Protein AF-A0A537AAR2-F1 (afdb_monomer_lite)

Foldseek 3Di:
DVFLVVLLVVVVVVCVVDVDCPLQEDAADFFFKKKWWFQAVVHDIDIFIWGFHDWDDDPNHTKTKIPGADDHRRFNTFIAGPSRHGQFTWHDFDPQPDGITITHGPCVCVPDDVPDPDDDPPDPPVPDDDLRRDDPVRHDPVVVVVSVVVVVVVVVVVVVVPDPPDPPDDD

Structure (mmCIF, N/CA/C/O backbone):
data_AF-A0A537AAR2-F1
#
_entry.id   AF-A0A537AAR2-F1
#
loop_
_atom_site.group_PDB
_atom_site.id
_atom_site.type_symbol
_atom_site.label_atom_id
_atom_site.label_alt_id
_atom_site.label_comp_id
_atom_site.label_asym_id
_atom_site.label_entity_id
_atom_site.label_seq_id
_atom_site.pdbx_PDB_ins_code
_atom_site.Cartn_x
_atom_site.Cartn_y
_atom_site.Cartn_z
_atom_site.occupancy
_atom_site.B_iso_or_equiv
_atom_site.auth_seq_id
_atom_site.auth_comp_id
_atom_site.auth_asym_id
_atom_site.auth_atom_id
_atom_site.pdbx_PDB_model_num
ATOM 1 N N . MET A 1 1 ? 14.188 -6.874 -6.651 1.00 37.31 1 MET A N 1
ATOM 2 C CA . MET A 1 1 ? 13.530 -8.152 -7.020 1.00 37.31 1 MET A CA 1
ATOM 3 C C . MET A 1 1 ? 13.636 -9.250 -5.952 1.00 37.31 1 MET A C 1
ATOM 5 O O . MET A 1 1 ? 12.814 -10.154 -5.978 1.00 37.31 1 MET A O 1
ATOM 9 N N . LEU A 1 2 ? 14.576 -9.191 -4.994 1.00 28.03 2 LEU A N 1
ATOM 10 C CA . LEU A 1 2 ? 14.702 -10.206 -3.932 1.00 28.03 2 LEU A CA 1
ATOM 11 C C . LEU A 1 2 ? 13.685 -10.029 -2.775 1.00 28.03 2 LEU A C 1
ATOM 13 O O . LEU A 1 2 ? 13.179 -11.016 -2.256 1.00 28.03 2 LEU A O 1
ATOM 17 N N . ALA A 1 3 ? 13.314 -8.788 -2.432 1.00 30.33 3 ALA A N 1
ATOM 18 C CA . ALA A 1 3 ? 12.454 -8.467 -1.281 1.00 30.33 3 ALA A CA 1
ATOM 19 C C . ALA A 1 3 ? 11.003 -8.984 -1.397 1.00 30.33 3 ALA A C 1
ATOM 21 O O . ALA A 1 3 ? 10.471 -9.555 -0.450 1.00 30.33 3 ALA A O 1
ATOM 22 N N . ALA A 1 4 ? 10.403 -8.918 -2.592 1.00 30.33 4 ALA A N 1
ATOM 23 C CA . ALA A 1 4 ? 9.072 -9.479 -2.847 1.00 30.33 4 ALA A CA 1
ATOM 24 C C . ALA A 1 4 ? 9.017 -11.012 -2.671 1.00 30.33 4 ALA A C 1
ATOM 26 O O . ALA A 1 4 ? 7.971 -11.566 -2.350 1.00 30.33 4 ALA A O 1
ATOM 27 N N . ARG A 1 5 ? 10.149 -11.711 -2.848 1.00 32.94 5 ARG A N 1
ATOM 28 C CA . ARG A 1 5 ? 10.223 -13.180 -2.755 1.00 32.94 5 ARG A CA 1
ATOM 29 C C . ARG A 1 5 ? 10.296 -13.673 -1.307 1.00 32.94 5 ARG A C 1
ATOM 31 O O . ARG A 1 5 ? 9.792 -14.753 -1.017 1.00 32.94 5 ARG A O 1
ATOM 38 N N . VAL A 1 6 ? 10.881 -12.882 -0.404 1.00 37.25 6 VAL A N 1
ATOM 39 C CA . VAL A 1 6 ? 10.982 -13.212 1.031 1.00 37.25 6 VAL A CA 1
ATOM 40 C C . VAL A 1 6 ? 9.620 -13.103 1.713 1.00 37.25 6 VAL A C 1
ATOM 42 O O . VAL A 1 6 ? 9.248 -13.970 2.497 1.00 37.25 6 VAL A O 1
ATOM 45 N N . ALA A 1 7 ? 8.836 -12.090 1.359 1.00 39.72 7 ALA A N 1
ATOM 46 C CA . ALA A 1 7 ? 7.514 -11.884 1.934 1.00 39.72 7 ALA A CA 1
ATOM 47 C C . ALA A 1 7 ? 6.512 -12.985 1.590 1.00 39.72 7 ALA A C 1
ATOM 49 O O . ALA A 1 7 ? 5.792 -13.475 2.456 1.00 39.72 7 ALA A O 1
ATOM 50 N N . VAL A 1 8 ? 6.532 -13.439 0.336 1.00 42.88 8 VAL A N 1
ATOM 51 C CA . VAL A 1 8 ? 5.716 -14.571 -0.109 1.00 42.88 8 VAL A CA 1
ATOM 52 C C . VAL A 1 8 ? 6.105 -15.845 0.655 1.00 42.88 8 VAL A C 1
ATOM 54 O O . VAL A 1 8 ? 5.224 -16.569 1.110 1.00 42.88 8 VAL A O 1
ATOM 57 N N . ALA A 1 9 ? 7.400 -16.092 0.887 1.00 38.09 9 ALA A N 1
ATOM 58 C CA . ALA A 1 9 ? 7.864 -17.236 1.680 1.00 38.09 9 ALA A CA 1
ATOM 59 C C . ALA A 1 9 ? 7.480 -17.138 3.173 1.00 38.09 9 ALA A C 1
ATOM 61 O O . ALA A 1 9 ? 7.170 -18.149 3.804 1.00 38.09 9 ALA A O 1
ATOM 62 N N . TYR A 1 10 ? 7.456 -15.928 3.736 1.00 40.91 10 TYR A N 1
ATOM 63 C CA . TYR A 1 10 ? 7.077 -15.685 5.130 1.00 40.91 10 TYR A CA 1
ATOM 64 C C . TYR A 1 10 ? 5.579 -15.931 5.373 1.00 40.91 10 TYR A C 1
ATOM 66 O O . TYR A 1 10 ? 5.206 -16.665 6.291 1.00 40.91 10 TYR A O 1
ATOM 74 N N . VAL A 1 11 ? 4.720 -15.436 4.477 1.00 48.19 11 VAL A N 1
ATOM 75 C CA . VAL A 1 11 ? 3.273 -15.721 4.488 1.00 48.19 11 VAL A CA 1
ATOM 76 C C . VAL A 1 11 ? 3.001 -17.224 4.272 1.00 48.19 11 VAL A C 1
ATOM 78 O O . VAL A 1 11 ? 2.122 -17.803 4.915 1.00 48.19 11 VAL A O 1
ATOM 81 N N . GLN A 1 12 ? 3.803 -17.903 3.439 1.00 43.41 12 GLN A N 1
ATOM 82 C CA . GLN A 1 12 ? 3.728 -19.359 3.233 1.00 43.41 12 GLN A CA 1
ATOM 83 C C . GLN A 1 12 ? 4.094 -20.179 4.484 1.00 43.41 12 GLN A C 1
ATOM 85 O O . GLN A 1 12 ? 3.452 -21.201 4.748 1.00 43.41 12 GLN A O 1
ATOM 90 N N . TYR A 1 13 ? 5.096 -19.749 5.259 1.00 44.59 13 TYR A N 1
ATOM 91 C CA . TYR A 1 13 ? 5.489 -20.405 6.512 1.00 44.59 13 TYR A CA 1
ATOM 92 C C . TYR A 1 13 ? 4.373 -20.331 7.564 1.00 44.59 13 TYR A C 1
ATOM 94 O O . TYR A 1 13 ? 4.019 -21.350 8.161 1.00 44.59 13 TYR A O 1
ATOM 102 N N . LEU A 1 14 ? 3.751 -19.160 7.730 1.00 45.56 14 LEU A N 1
ATOM 103 C CA . LEU A 1 14 ? 2.677 -18.951 8.708 1.00 45.56 14 LEU A CA 1
ATOM 104 C C . LEU A 1 14 ? 1.411 -19.767 8.376 1.00 45.56 14 LEU A C 1
ATOM 106 O O . LEU A 1 14 ? 0.799 -20.347 9.274 1.00 45.56 14 LEU A O 1
ATOM 110 N N . ARG A 1 15 ? 1.080 -19.938 7.086 1.00 47.38 15 ARG A N 1
ATOM 111 C CA . ARG A 1 15 ? -0.048 -20.778 6.629 1.00 47.38 15 ARG A CA 1
ATOM 112 C C . ARG A 1 15 ? 0.141 -22.272 6.914 1.00 47.38 15 ARG A C 1
ATOM 114 O O . ARG A 1 15 ? -0.835 -22.980 7.156 1.00 47.38 15 ARG A O 1
ATOM 121 N N . ARG A 1 16 ? 1.377 -22.788 6.866 1.00 52.16 16 ARG A N 1
ATOM 122 C CA . ARG A 1 16 ? 1.648 -24.221 7.110 1.00 52.16 16 ARG A CA 1
ATOM 123 C C . ARG A 1 16 ? 1.353 -24.616 8.560 1.00 52.16 16 ARG A C 1
ATOM 125 O O . ARG A 1 16 ? 0.978 -25.762 8.806 1.00 52.16 16 ARG A O 1
ATOM 132 N N . SER A 1 17 ? 1.488 -23.663 9.476 1.00 49.44 17 SER A N 1
ATOM 133 C CA . SER A 1 17 ? 1.313 -23.866 10.914 1.00 49.44 17 SER A CA 1
ATOM 134 C C . SER A 1 17 ? -0.117 -23.602 11.404 1.00 49.44 17 SER A C 1
ATOM 136 O O . SER A 1 17 ? -0.502 -24.164 12.424 1.00 49.44 17 SER A O 1
ATOM 138 N N . PHE A 1 18 ? -0.938 -22.830 10.675 1.00 46.56 18 PHE A N 1
ATOM 139 C CA . PHE A 1 18 ? -2.291 -22.454 11.109 1.00 46.56 18 PHE A CA 1
ATOM 140 C C . PHE A 1 18 ? -3.328 -22.629 9.982 1.00 46.56 18 PHE A C 1
ATOM 142 O O . PHE A 1 18 ? -3.376 -21.865 9.022 1.00 46.56 18 PHE A O 1
ATOM 149 N N . ARG A 1 19 ? -4.161 -23.681 10.086 1.00 48.62 19 ARG A N 1
ATOM 150 C CA . ARG A 1 19 ? -5.129 -24.112 9.049 1.00 48.62 19 ARG A CA 1
ATOM 151 C C . ARG A 1 19 ? -6.460 -23.343 9.029 1.00 48.62 19 ARG A C 1
ATOM 153 O O . ARG A 1 19 ? -7.207 -23.498 8.067 1.00 48.62 19 ARG A O 1
ATOM 160 N N . SER A 1 20 ? -6.762 -22.520 10.031 1.00 48.28 20 SER A N 1
ATOM 161 C CA . SER A 1 20 ? -7.923 -21.620 10.038 1.00 48.28 20 SER A CA 1
ATOM 162 C C . SER A 1 20 ? -7.444 -20.175 9.856 1.00 48.28 20 SER A C 1
ATOM 164 O O . SER A 1 20 ? -6.804 -19.609 10.735 1.00 48.28 20 SER A O 1
ATOM 166 N N . LEU A 1 21 ? -7.753 -19.597 8.690 1.00 54.28 21 LEU A N 1
ATOM 167 C CA . LEU A 1 21 ? -7.293 -18.284 8.208 1.00 54.28 21 LEU A CA 1
ATOM 168 C C . LEU A 1 21 ? -8.161 -17.041 8.543 1.00 54.28 21 LEU A C 1
ATOM 170 O O . LEU A 1 21 ? -7.813 -15.986 8.021 1.00 54.28 21 LEU A O 1
ATOM 174 N N . PRO A 1 22 ? -9.241 -17.055 9.360 1.00 51.22 22 PRO A N 1
ATOM 175 C CA . PRO A 1 22 ? -10.076 -15.856 9.496 1.00 51.22 22 PRO A CA 1
ATOM 176 C C . PRO A 1 22 ? -9.426 -14.714 10.299 1.00 51.22 22 PRO A C 1
ATOM 178 O O . PRO A 1 22 ? -9.980 -13.628 10.321 1.00 51.22 22 PRO A O 1
ATOM 181 N N . TRP A 1 23 ? -8.277 -14.940 10.948 1.00 49.47 23 TRP A N 1
ATOM 182 C CA . TRP A 1 23 ? -7.560 -13.931 11.749 1.00 49.47 23 TRP A CA 1
ATOM 183 C C . TRP A 1 23 ? -6.244 -13.457 11.114 1.00 49.47 23 TRP A C 1
ATOM 185 O O . TRP A 1 23 ? -5.590 -12.572 11.644 1.00 49.47 23 TRP A O 1
ATOM 195 N N . LEU A 1 24 ? -5.817 -14.066 10.002 1.00 59.81 24 LEU A N 1
ATOM 196 C CA . LEU A 1 24 ? -4.539 -13.741 9.352 1.00 59.81 24 LEU A CA 1
ATOM 197 C C . LEU A 1 24 ? -4.679 -12.643 8.295 1.00 59.81 24 LEU A C 1
ATOM 199 O O . LEU A 1 24 ? -3.669 -12.091 7.862 1.00 59.81 24 LEU A O 1
ATOM 203 N N . LEU A 1 25 ? -5.907 -12.369 7.855 1.00 63.00 25 LEU A N 1
ATOM 204 C CA . LEU A 1 25 ? -6.232 -11.438 6.784 1.00 63.00 25 LEU A CA 1
ATOM 205 C C . LEU A 1 25 ? -7.485 -10.665 7.164 1.00 63.00 25 LEU A C 1
ATOM 207 O O . LEU A 1 25 ? -8.486 -11.271 7.550 1.00 63.00 25 LEU A O 1
ATOM 211 N N . ALA A 1 26 ? -7.431 -9.354 6.994 1.00 72.88 26 ALA A N 1
ATOM 212 C CA . ALA A 1 26 ? -8.578 -8.483 7.157 1.00 72.88 26 ALA A CA 1
ATOM 213 C C . ALA A 1 26 ? -8.698 -7.556 5.947 1.00 72.88 26 ALA A C 1
ATOM 215 O O . ALA A 1 26 ? -7.715 -7.218 5.282 1.00 72.88 26 ALA A O 1
ATOM 216 N N . ALA A 1 27 ? -9.926 -7.142 5.650 1.00 79.31 27 ALA A N 1
ATOM 217 C CA . ALA A 1 27 ? -10.151 -6.087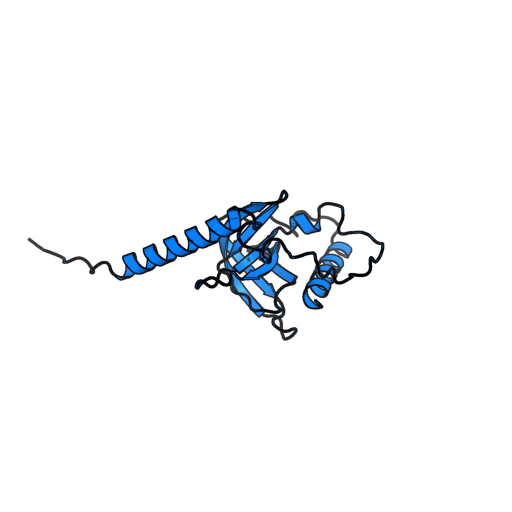 4.680 1.00 79.31 27 ALA A CA 1
ATOM 218 C C . ALA A 1 27 ? -9.804 -4.745 5.333 1.00 79.31 27 ALA A C 1
ATOM 220 O O . ALA A 1 27 ? -10.335 -4.416 6.390 1.00 79.31 27 ALA A O 1
ATOM 221 N N . ALA A 1 28 ? -8.947 -3.953 4.691 1.00 84.75 28 ALA A N 1
ATOM 222 C CA . ALA A 1 28 ? -8.640 -2.615 5.179 1.00 84.75 28 ALA A CA 1
ATOM 223 C C . ALA A 1 28 ? -9.903 -1.736 5.215 1.00 84.75 28 ALA A C 1
ATOM 225 O O . ALA A 1 28 ? -10.659 -1.676 4.241 1.00 84.75 28 ALA A O 1
ATOM 226 N N . SER A 1 29 ? -10.083 -1.004 6.312 1.00 90.62 29 SER A N 1
ATOM 227 C CA . SER A 1 29 ? -11.136 -0.003 6.497 1.00 90.62 29 SER A CA 1
ATOM 228 C C . SER A 1 29 ? -10.551 1.403 6.575 1.00 90.62 29 SER A C 1
ATOM 230 O O . SER A 1 29 ? -9.491 1.626 7.154 1.00 90.62 29 SER A O 1
ATOM 232 N N . LEU A 1 30 ? -11.241 2.368 5.964 1.00 94.06 30 LEU A N 1
ATOM 233 C CA . LEU A 1 30 ? -10.807 3.763 5.936 1.00 94.06 30 LEU A CA 1
ATOM 234 C C . LEU A 1 30 ? -10.718 4.333 7.363 1.00 94.06 30 LEU A C 1
ATOM 236 O O . LEU A 1 30 ? -11.650 4.173 8.146 1.00 94.06 30 LEU A O 1
ATOM 240 N N . GLY A 1 31 ? -9.615 5.013 7.681 1.00 93.62 31 GLY A N 1
ATOM 241 C CA . GLY A 1 31 ? -9.351 5.608 8.995 1.00 93.62 31 GLY A CA 1
ATOM 242 C C . GLY A 1 31 ? -8.778 4.649 10.044 1.00 93.62 31 GLY A C 1
ATOM 243 O O . GLY A 1 31 ? -8.324 5.112 11.089 1.00 93.62 31 GLY A O 1
ATOM 244 N N . SER A 1 32 ? -8.750 3.340 9.782 1.00 94.38 32 SER A N 1
ATOM 245 C CA . SER A 1 32 ? -8.194 2.364 10.726 1.00 94.38 32 SER A CA 1
ATOM 246 C C . SER A 1 32 ? -6.688 2.513 10.886 1.00 94.38 32 SER A C 1
ATOM 248 O O . SER A 1 32 ? -5.983 2.833 9.923 1.00 94.38 32 SER A O 1
ATOM 250 N N . ALA A 1 33 ? -6.208 2.265 12.107 1.00 95.94 33 ALA A N 1
ATOM 251 C CA . ALA A 1 33 ? -4.789 2.204 12.418 1.00 95.94 33 ALA A CA 1
ATOM 252 C C . ALA A 1 33 ? -4.136 1.024 11.694 1.00 95.94 33 ALA A C 1
ATOM 254 O O . ALA A 1 33 ? -4.728 -0.044 11.563 1.00 95.94 33 ALA A O 1
ATOM 255 N N . VAL A 1 34 ? -2.920 1.238 11.203 1.00 96.44 34 VAL A N 1
ATOM 256 C CA . VAL A 1 34 ? -2.134 0.213 10.520 1.00 96.44 34 VAL A CA 1
ATOM 257 C C . VAL A 1 34 ? -0.654 0.344 10.845 1.00 96.44 34 VAL A C 1
ATOM 259 O O . VAL A 1 34 ? -0.150 1.427 11.147 1.00 96.44 34 VAL A O 1
ATOM 262 N N . MET A 1 35 ? 0.059 -0.767 10.710 1.00 95.88 35 MET A N 1
ATOM 263 C CA . MET A 1 35 ? 1.503 -0.861 10.861 1.00 95.88 35 MET A CA 1
ATOM 264 C C . MET A 1 35 ? 2.130 -1.365 9.560 1.00 95.88 35 MET A C 1
ATOM 266 O O . MET A 1 35 ? 1.869 -2.486 9.121 1.00 95.88 35 MET A O 1
ATOM 270 N N . ALA A 1 36 ? 2.988 -0.558 8.941 1.00 94.75 36 ALA A N 1
ATOM 271 C CA . ALA A 1 36 ? 3.825 -0.996 7.830 1.00 94.75 36 ALA A CA 1
ATOM 272 C C . ALA A 1 36 ? 5.094 -1.649 8.381 1.00 94.75 36 ALA A C 1
ATOM 274 O O . ALA A 1 36 ? 5.812 -1.019 9.151 1.00 94.75 36 ALA A O 1
ATOM 275 N N . ALA A 1 37 ? 5.404 -2.876 7.963 1.00 92.12 37 ALA A N 1
ATOM 276 C CA . ALA A 1 37 ? 6.613 -3.588 8.366 1.00 92.12 37 ALA A CA 1
ATOM 277 C C . ALA A 1 37 ? 7.353 -4.154 7.144 1.00 92.12 37 ALA A C 1
ATOM 279 O O . ALA A 1 37 ? 6.791 -4.910 6.347 1.00 92.12 37 ALA A O 1
ATOM 280 N N . GLY A 1 38 ? 8.632 -3.812 6.988 1.00 88.81 38 GLY A N 1
ATOM 281 C CA . GLY A 1 38 ? 9.443 -4.259 5.853 1.00 88.81 38 GLY A CA 1
ATOM 282 C C . GLY A 1 38 ? 10.944 -4.159 6.105 1.00 88.81 38 GLY A C 1
ATOM 283 O O . GLY A 1 38 ? 11.379 -3.747 7.173 1.00 88.81 38 GLY A O 1
ATOM 284 N N . PHE A 1 39 ? 11.744 -4.527 5.103 1.00 83.88 39 PHE A N 1
ATOM 285 C CA . PHE A 1 39 ? 13.211 -4.547 5.189 1.00 83.88 39 PHE A CA 1
ATOM 286 C C . PHE A 1 39 ? 13.825 -3.588 4.156 1.00 83.88 39 PHE A C 1
ATOM 288 O O . PHE A 1 39 ? 14.238 -4.027 3.076 1.00 83.88 39 PHE A O 1
ATOM 295 N N . PRO A 1 40 ? 13.867 -2.268 4.430 1.00 82.19 40 PRO A N 1
ATOM 296 C CA . PRO A 1 40 ? 14.442 -1.286 3.515 1.00 82.19 40 PRO A CA 1
ATOM 297 C C . PRO A 1 40 ? 15.860 -1.678 3.098 1.00 82.19 40 PRO A C 1
ATOM 299 O O . PRO A 1 40 ? 16.669 -2.083 3.931 1.00 82.19 40 PRO A O 1
ATOM 302 N N . ALA A 1 41 ? 16.151 -1.592 1.799 1.00 78.81 41 ALA A N 1
ATOM 303 C CA . ALA A 1 41 ? 17.433 -1.988 1.203 1.00 78.81 41 ALA A CA 1
ATOM 304 C C . ALA A 1 41 ? 17.970 -3.390 1.605 1.00 78.81 41 ALA A C 1
ATOM 306 O O . ALA A 1 41 ? 19.158 -3.653 1.435 1.00 78.81 41 ALA A O 1
ATOM 307 N N . GLY A 1 42 ? 17.120 -4.299 2.107 1.00 70.62 42 GLY A N 1
ATOM 308 C CA . GLY A 1 42 ? 17.547 -5.610 2.615 1.00 70.62 42 GLY A CA 1
ATOM 309 C C . GLY A 1 42 ? 18.276 -5.566 3.966 1.00 70.62 42 GLY A C 1
ATOM 310 O O . GLY A 1 42 ? 18.974 -6.521 4.296 1.00 70.62 42 GLY A O 1
ATOM 311 N N . GLY A 1 43 ? 18.149 -4.463 4.710 1.00 78.19 43 GLY A N 1
ATOM 312 C CA . GLY A 1 43 ? 18.715 -4.285 6.046 1.00 78.19 43 GLY A CA 1
ATOM 313 C C . GLY A 1 43 ? 17.847 -4.894 7.151 1.00 78.19 43 GLY A C 1
ATOM 314 O O . GLY A 1 43 ? 17.307 -5.985 7.003 1.00 78.19 43 GLY A O 1
ATOM 315 N N . ASN A 1 44 ? 17.717 -4.183 8.272 1.00 84.62 44 ASN A N 1
ATOM 316 C CA . ASN A 1 44 ? 16.900 -4.614 9.410 1.00 84.62 44 ASN A CA 1
ATOM 317 C C . ASN A 1 44 ? 15.399 -4.402 9.163 1.00 84.62 44 ASN A C 1
ATOM 319 O O . ASN A 1 44 ? 15.003 -3.601 8.313 1.00 84.62 44 ASN A O 1
ATOM 323 N N . LEU A 1 45 ? 14.575 -5.102 9.948 1.00 82.75 45 LEU A N 1
ATOM 324 C CA . LEU A 1 45 ? 13.136 -4.858 10.006 1.00 82.75 45 LEU A CA 1
ATOM 325 C C . LEU A 1 45 ? 12.888 -3.422 10.481 1.00 82.75 45 LEU A C 1
ATOM 327 O O . LEU A 1 45 ? 13.382 -3.019 11.535 1.00 82.75 45 LEU A O 1
ATOM 331 N N . VAL A 1 46 ? 12.111 -2.673 9.708 1.00 89.62 46 VAL A N 1
ATOM 332 C CA . VAL A 1 46 ? 11.632 -1.333 10.048 1.00 89.62 46 VAL A CA 1
ATOM 333 C C . VAL A 1 46 ? 10.115 -1.369 10.087 1.00 89.62 46 VAL A C 1
ATOM 335 O O . VAL A 1 46 ? 9.484 -1.950 9.201 1.00 89.62 46 VAL A O 1
ATOM 338 N N . MET A 1 47 ? 9.557 -0.746 11.121 1.00 91.62 47 MET A N 1
ATOM 339 C CA . MET A 1 47 ? 8.122 -0.639 11.346 1.00 91.62 47 MET A CA 1
ATOM 340 C C . MET A 1 47 ? 7.718 0.835 11.418 1.00 91.62 47 MET A C 1
ATOM 342 O O . MET A 1 47 ? 8.443 1.642 12.001 1.00 91.62 47 MET A O 1
ATOM 346 N N . SER A 1 48 ? 6.589 1.186 10.809 1.00 94.31 48 SER A N 1
ATOM 347 C CA . SER A 1 48 ? 6.005 2.527 10.860 1.00 94.31 48 SER A CA 1
ATOM 348 C C . SER A 1 48 ? 4.510 2.421 11.093 1.00 94.31 48 SER A C 1
ATOM 350 O O . SER A 1 48 ? 3.803 1.771 10.324 1.00 94.31 48 SER A O 1
ATOM 352 N N . GLU A 1 49 ? 4.030 3.134 12.101 1.00 95.50 49 GLU A N 1
ATOM 353 C CA . GLU A 1 49 ? 2.603 3.310 12.351 1.00 95.50 49 GLU A CA 1
ATOM 354 C C . GLU A 1 49 ? 1.995 4.312 11.370 1.00 95.50 49 GLU A C 1
ATOM 356 O O . GLU A 1 49 ? 2.683 5.189 10.834 1.00 95.50 49 GLU A O 1
ATOM 361 N N . GLY A 1 50 ? 0.694 4.171 11.144 1.00 95.06 50 GLY A N 1
ATOM 362 C CA . GLY A 1 50 ? -0.110 5.086 10.355 1.00 95.06 50 GLY A CA 1
ATOM 363 C C . GLY A 1 50 ? -1.579 4.689 10.358 1.00 95.06 50 GLY A C 1
ATOM 364 O O . GLY A 1 50 ? -2.050 3.957 11.224 1.00 95.06 50 GLY A O 1
ATOM 365 N N . GLN A 1 51 ? -2.309 5.195 9.374 1.00 96.00 51 GLN A N 1
ATOM 366 C CA . GLN A 1 51 ? -3.724 4.918 9.165 1.00 96.00 51 GLN A CA 1
ATOM 367 C C . GLN A 1 51 ? -4.010 4.673 7.686 1.00 96.00 51 GLN A C 1
ATOM 369 O O . GLN A 1 51 ? -3.220 5.049 6.811 1.00 96.00 51 GLN A O 1
ATOM 374 N N . VAL A 1 52 ? -5.143 4.042 7.398 1.00 95.62 52 VAL A N 1
ATOM 375 C CA . VAL A 1 52 ? -5.682 3.935 6.040 1.00 95.62 52 VAL A CA 1
ATOM 376 C C . VAL A 1 52 ? -6.280 5.281 5.634 1.00 95.62 52 VAL A C 1
ATOM 378 O O . VAL A 1 52 ? -7.309 5.704 6.153 1.00 95.62 52 VAL A O 1
ATOM 381 N N . GLU A 1 53 ? -5.660 5.943 4.663 1.00 93.94 53 GLU A N 1
ATOM 382 C CA . GLU A 1 53 ? -6.086 7.257 4.165 1.00 93.94 53 GLU A CA 1
ATOM 383 C C . GLU A 1 53 ? -6.938 7.173 2.895 1.00 93.94 53 GLU A C 1
ATOM 385 O O . GLU A 1 53 ? -7.500 8.178 2.460 1.00 93.94 53 GLU A O 1
ATOM 390 N N . GLY A 1 54 ? -6.982 6.014 2.239 1.00 93.44 54 GLY A N 1
ATOM 391 C CA . GLY A 1 54 ? -7.762 5.822 1.021 1.00 93.44 54 GLY A CA 1
ATOM 392 C C . GLY A 1 54 ? -7.829 4.362 0.597 1.00 93.44 54 GLY A C 1
ATOM 393 O O . GLY A 1 54 ? -6.868 3.612 0.772 1.00 93.44 54 GLY A O 1
ATOM 394 N N . LEU A 1 55 ? -8.962 3.982 0.015 1.00 94.56 55 LEU A N 1
ATOM 395 C CA . LEU A 1 55 ? -9.226 2.651 -0.521 1.00 94.56 55 LEU A CA 1
ATOM 396 C C . LEU A 1 55 ? -9.728 2.800 -1.952 1.00 94.56 55 LEU A C 1
ATOM 398 O O . LEU A 1 55 ? -10.716 3.492 -2.194 1.00 94.56 55 LEU A O 1
ATOM 402 N N . TYR A 1 56 ? -9.046 2.156 -2.894 1.00 93.00 56 TYR A N 1
ATOM 403 C CA . TYR A 1 56 ? -9.337 2.293 -4.317 1.00 93.00 56 TYR A CA 1
ATOM 404 C C . TYR A 1 56 ? -9.572 0.924 -4.935 1.00 93.00 56 TYR A C 1
ATOM 406 O O . TYR A 1 56 ? -8.640 0.128 -5.057 1.00 93.00 56 TYR A O 1
ATOM 414 N N . LEU A 1 57 ? -10.810 0.661 -5.350 1.00 90.81 57 LEU A N 1
ATOM 415 C CA . LEU A 1 57 ? -11.159 -0.589 -6.010 1.00 90.81 57 LEU A CA 1
ATOM 416 C C . LEU A 1 57 ? -10.435 -0.696 -7.357 1.00 90.81 57 LEU A C 1
ATOM 418 O O . LEU A 1 57 ? -10.612 0.136 -8.250 1.00 90.81 57 LEU A O 1
ATOM 422 N N . TYR A 1 58 ? -9.638 -1.745 -7.510 1.00 87.12 58 TYR A N 1
ATOM 423 C CA . TYR A 1 58 ? -8.925 -2.073 -8.732 1.00 87.12 58 TYR A CA 1
ATOM 424 C C . TYR A 1 58 ? -8.759 -3.590 -8.816 1.00 87.12 58 TYR A C 1
ATOM 426 O O . TYR A 1 58 ? -8.408 -4.226 -7.832 1.00 87.12 58 TYR A O 1
ATOM 434 N N . ASP A 1 59 ? -9.049 -4.180 -9.975 1.00 85.12 59 ASP A N 1
ATOM 435 C CA . ASP A 1 59 ? -8.879 -5.622 -10.223 1.00 85.12 59 ASP A CA 1
ATOM 436 C C . ASP A 1 59 ? -9.431 -6.525 -9.092 1.00 85.12 59 ASP A C 1
ATOM 438 O O . ASP A 1 59 ? -8.762 -7.413 -8.569 1.00 85.12 59 ASP A O 1
ATOM 442 N N . GLY A 1 60 ? -10.646 -6.212 -8.622 1.00 83.62 60 GLY A N 1
ATOM 443 C CA . GLY A 1 60 ? -11.339 -6.982 -7.583 1.00 83.62 60 GLY A CA 1
ATOM 444 C C . GLY A 1 60 ? -10.821 -6.812 -6.149 1.00 83.62 60 GLY A C 1
ATOM 445 O O . GLY A 1 60 ? -11.332 -7.486 -5.260 1.00 83.62 60 GLY A O 1
ATOM 446 N N . GLY A 1 61 ? -9.857 -5.921 -5.894 1.00 86.44 61 GLY A N 1
ATOM 447 C CA . GLY A 1 61 ? -9.356 -5.630 -4.547 1.00 86.44 61 GLY A CA 1
ATOM 448 C C . GLY A 1 61 ? -9.135 -4.138 -4.296 1.00 86.44 61 GLY A C 1
ATOM 449 O O . GLY A 1 61 ? -9.082 -3.334 -5.224 1.00 86.44 61 GLY A O 1
ATOM 450 N N . ASN A 1 62 ? -9.011 -3.744 -3.029 1.00 92.12 62 ASN A N 1
ATOM 451 C CA . ASN A 1 62 ? -8.765 -2.348 -2.670 1.00 92.12 62 ASN A CA 1
ATOM 452 C C . ASN A 1 62 ? -7.266 -2.069 -2.580 1.00 92.12 62 ASN A C 1
ATOM 454 O O . ASN A 1 62 ? -6.595 -2.542 -1.669 1.00 92.12 62 ASN A O 1
ATOM 458 N N . VAL A 1 63 ? -6.741 -1.258 -3.496 1.00 93.12 63 VAL A N 1
ATOM 459 C CA . VAL A 1 63 ? -5.422 -0.643 -3.325 1.00 93.12 63 VAL A CA 1
ATOM 460 C C . VAL A 1 63 ? -5.514 0.353 -2.173 1.00 93.12 63 VAL A C 1
ATOM 462 O O . VAL A 1 63 ? -6.428 1.177 -2.124 1.00 93.12 63 VAL A O 1
ATOM 465 N N . ILE A 1 64 ? -4.572 0.269 -1.241 1.00 95.31 64 ILE A N 1
ATOM 466 C CA . ILE A 1 64 ? -4.617 0.977 0.038 1.00 95.31 64 ILE A CA 1
ATOM 467 C C . ILE A 1 64 ? -3.621 2.134 -0.014 1.00 95.31 64 ILE A C 1
ATOM 469 O O . ILE A 1 64 ? -2.435 1.902 -0.252 1.00 95.31 64 ILE A O 1
ATOM 473 N N . ARG A 1 65 ? -4.074 3.368 0.233 1.00 95.06 65 ARG A N 1
ATOM 474 C CA . ARG A 1 65 ? -3.198 4.503 0.578 1.00 95.06 65 ARG A CA 1
ATOM 475 C C . ARG A 1 65 ? -3.084 4.580 2.094 1.00 95.06 65 ARG A C 1
ATOM 477 O O . ARG A 1 65 ? -4.099 4.517 2.785 1.00 95.06 65 ARG A O 1
ATOM 484 N N . THR A 1 66 ? -1.870 4.744 2.602 1.00 95.00 66 THR A N 1
ATOM 485 C CA . THR A 1 66 ? -1.612 4.840 4.041 1.00 95.00 66 THR A CA 1
ATOM 486 C C . THR A 1 66 ? -0.656 5.978 4.380 1.00 95.00 66 THR A C 1
ATOM 488 O O . THR A 1 66 ? 0.220 6.312 3.578 1.00 95.00 66 THR A O 1
ATOM 491 N N . SER A 1 67 ? -0.807 6.536 5.583 1.00 93.88 67 SER A N 1
ATOM 492 C CA . SER A 1 67 ? 0.177 7.443 6.184 1.00 93.88 67 SER A CA 1
ATOM 493 C C . SER A 1 67 ? 1.399 6.714 6.750 1.00 93.88 67 SER A C 1
ATOM 495 O O . SER A 1 67 ? 2.423 7.353 6.996 1.00 93.88 67 SER A O 1
ATOM 497 N N . ALA A 1 68 ? 1.328 5.386 6.923 1.00 93.75 68 ALA A N 1
ATOM 498 C CA . ALA A 1 68 ? 2.452 4.581 7.382 1.00 93.75 68 ALA A CA 1
ATOM 499 C C . ALA A 1 68 ? 3.587 4.644 6.352 1.00 93.75 68 ALA A C 1
ATOM 501 O O . ALA A 1 68 ? 3.439 4.260 5.187 1.00 93.75 68 ALA A O 1
ATOM 502 N N . THR A 1 69 ? 4.737 5.161 6.778 1.00 92.44 69 THR A N 1
ATOM 503 C CA . THR A 1 69 ? 5.847 5.442 5.870 1.00 92.44 69 THR A CA 1
ATOM 504 C C . THR A 1 69 ? 6.698 4.203 5.624 1.00 92.44 69 THR A C 1
ATOM 506 O O . THR A 1 69 ? 6.975 3.418 6.526 1.00 92.44 69 THR A O 1
ATOM 509 N N . PHE A 1 70 ? 7.151 4.027 4.385 1.00 89.56 70 PHE A N 1
ATOM 510 C CA . PHE A 1 70 ? 8.117 2.986 4.047 1.00 89.56 70 PHE A CA 1
ATOM 511 C C . PHE A 1 70 ? 9.044 3.404 2.907 1.00 89.56 70 PHE A C 1
ATOM 513 O O . PHE A 1 70 ? 8.639 4.043 1.932 1.00 89.56 70 PHE A O 1
ATOM 520 N N . ASP A 1 71 ? 10.307 3.007 3.004 1.00 85.19 71 ASP A N 1
ATOM 521 C CA . ASP A 1 71 ? 11.324 3.372 2.025 1.00 85.19 71 ASP A CA 1
ATOM 522 C C . ASP A 1 71 ? 11.500 2.351 0.902 1.00 85.19 71 ASP A C 1
ATOM 524 O O . ASP A 1 71 ? 10.962 1.241 0.905 1.00 85.19 71 ASP A O 1
ATOM 528 N N . ALA A 1 72 ? 12.271 2.752 -0.111 1.00 79.38 72 ALA A N 1
ATOM 529 C CA . ALA A 1 72 ? 12.623 1.866 -1.208 1.00 79.38 72 ALA A CA 1
ATOM 530 C C . ALA A 1 72 ? 13.304 0.591 -0.674 1.00 79.38 72 ALA A C 1
ATOM 532 O O . ALA A 1 72 ? 14.169 0.630 0.200 1.00 79.38 72 ALA A O 1
ATOM 533 N N . GLY A 1 73 ? 12.903 -0.557 -1.214 1.00 77.44 73 GLY A N 1
ATOM 534 C CA . GLY A 1 73 ? 13.371 -1.863 -0.749 1.00 77.44 73 GLY A CA 1
ATOM 535 C C . GLY A 1 73 ? 12.517 -2.481 0.358 1.00 77.44 73 GLY A C 1
ATOM 536 O O . GLY A 1 73 ? 12.594 -3.691 0.527 1.00 77.44 73 GLY A O 1
ATOM 537 N N . ALA A 1 74 ? 11.631 -1.719 1.012 1.00 79.88 74 ALA A N 1
ATOM 538 C CA . ALA A 1 74 ? 10.589 -2.298 1.862 1.00 79.88 74 ALA A CA 1
ATOM 539 C C . ALA A 1 74 ? 9.48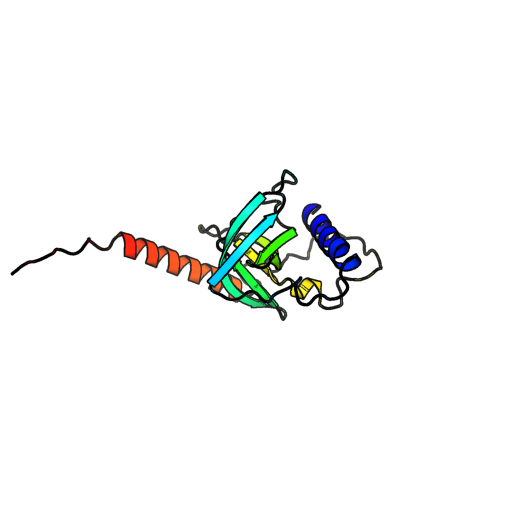9 -3.008 1.048 1.00 79.88 74 ALA A C 1
ATOM 541 O O . ALA A 1 74 ? 8.693 -3.743 1.623 1.00 79.88 74 ALA A O 1
ATOM 542 N N . SER A 1 75 ? 9.448 -2.809 -0.280 1.00 78.06 75 SER A N 1
ATOM 543 C CA . SER A 1 75 ? 8.497 -3.458 -1.188 1.00 78.06 75 SER A CA 1
ATOM 544 C C . SER A 1 75 ? 8.524 -4.981 -1.033 1.00 78.06 75 SER A C 1
ATOM 546 O O . SER A 1 75 ? 9.574 -5.614 -1.172 1.00 78.06 75 SER A O 1
ATOM 548 N N . GLY A 1 76 ? 7.356 -5.564 -0.778 1.00 73.75 76 GLY A N 1
ATOM 549 C CA . GLY A 1 76 ? 7.196 -6.948 -0.341 1.00 73.75 76 GLY A CA 1
ATOM 550 C C . GLY A 1 76 ? 6.827 -7.060 1.137 1.00 73.75 76 GLY A C 1
ATOM 551 O O . GLY A 1 76 ? 6.145 -8.001 1.490 1.00 73.75 76 GLY A O 1
ATOM 552 N N . GLY A 1 77 ? 7.190 -6.103 1.992 1.00 86.75 77 GLY A N 1
ATOM 553 C CA . GLY A 1 77 ? 6.744 -6.066 3.389 1.00 86.75 77 GLY A CA 1
ATOM 554 C C . GLY A 1 77 ? 5.217 -6.059 3.547 1.00 86.75 77 GLY A C 1
ATOM 555 O O . GLY A 1 77 ? 4.477 -5.870 2.579 1.00 86.75 77 GLY A O 1
ATOM 556 N N . GLY A 1 78 ? 4.744 -6.264 4.772 1.00 92.12 78 GLY A N 1
ATOM 557 C CA . GLY A 1 78 ? 3.316 -6.310 5.086 1.00 92.12 78 GLY A CA 1
ATOM 558 C C . GLY A 1 78 ? 2.793 -4.991 5.647 1.00 92.12 78 GLY A C 1
ATOM 559 O O . GLY A 1 78 ? 3.526 -4.243 6.296 1.00 92.12 78 GLY A O 1
ATOM 560 N N . LEU A 1 79 ? 1.518 -4.725 5.392 1.00 94.19 79 LEU A N 1
ATOM 561 C CA . LEU A 1 79 ? 0.703 -3.750 6.101 1.00 94.19 79 LEU A CA 1
ATOM 562 C C . LEU A 1 79 ? -0.276 -4.528 6.982 1.00 94.19 79 LEU A C 1
ATOM 564 O O . LEU A 1 79 ? -0.993 -5.389 6.465 1.00 94.19 79 LEU A O 1
ATOM 568 N N . PHE A 1 80 ? -0.285 -4.235 8.276 1.00 93.69 80 PHE A N 1
ATOM 569 C CA . PHE A 1 80 ? -1.059 -4.963 9.281 1.00 93.69 80 PHE A CA 1
ATOM 570 C C . PHE A 1 80 ? -2.046 -4.036 9.986 1.00 93.69 80 PHE A C 1
ATOM 572 O O . PHE A 1 80 ? -1.732 -2.855 10.137 1.00 93.69 80 PHE A O 1
ATOM 579 N N . ASP A 1 81 ? -3.205 -4.545 10.391 1.00 90.88 81 ASP A N 1
ATOM 580 C CA . ASP A 1 81 ? -4.109 -3.843 11.315 1.00 90.88 81 ASP A CA 1
ATOM 581 C C . ASP A 1 81 ? -3.632 -3.957 12.778 1.00 90.88 81 ASP A C 1
ATOM 583 O O . ASP A 1 81 ? -2.534 -4.456 13.057 1.00 90.88 81 ASP A O 1
ATOM 587 N N . ASP A 1 82 ? -4.423 -3.433 13.711 1.00 86.81 82 ASP A N 1
ATOM 588 C CA . ASP A 1 82 ? -4.154 -3.438 15.150 1.00 86.81 82 ASP A CA 1
ATOM 589 C C . ASP A 1 82 ? -4.255 -4.829 15.790 1.00 86.81 82 ASP A C 1
ATOM 591 O O . ASP A 1 82 ? -3.574 -5.090 16.788 1.00 86.81 82 ASP A O 1
ATOM 595 N N . GLU A 1 83 ? -5.002 -5.754 15.187 1.00 84.94 83 GLU A N 1
ATOM 596 C CA . GLU A 1 83 ? -4.993 -7.169 15.570 1.00 84.94 83 GLU A CA 1
ATOM 597 C C . GLU A 1 83 ? -3.804 -7.953 14.988 1.00 84.94 83 GLU A C 1
ATOM 599 O O . GLU A 1 83 ? -3.579 -9.115 15.351 1.00 84.94 83 GLU A O 1
ATOM 604 N N . GLY A 1 84 ? -3.010 -7.332 14.114 1.00 83.50 84 GLY A N 1
ATOM 605 C CA . GLY A 1 84 ? -1.862 -7.950 13.459 1.00 83.50 84 GLY A CA 1
ATOM 606 C C . GLY A 1 84 ? -2.227 -8.817 12.251 1.00 83.50 84 GLY A C 1
ATOM 607 O O . GLY A 1 84 ? -1.386 -9.599 11.789 1.00 83.50 84 GLY A O 1
ATOM 608 N N . ALA A 1 85 ? -3.443 -8.695 11.720 1.00 88.06 85 ALA A N 1
ATOM 609 C CA . ALA A 1 85 ? -3.844 -9.344 10.483 1.00 88.06 85 ALA A CA 1
ATOM 610 C C . ALA A 1 85 ? -3.276 -8.593 9.269 1.00 88.06 85 ALA A C 1
ATOM 612 O O . ALA A 1 85 ? -3.161 -7.367 9.247 1.00 88.06 85 ALA A O 1
ATOM 613 N N . LEU A 1 86 ? -2.884 -9.335 8.231 1.00 88.94 86 LEU A N 1
ATOM 614 C CA . LEU A 1 86 ? -2.332 -8.761 7.008 1.00 88.94 86 LEU A CA 1
ATOM 615 C C . LEU A 1 86 ? -3.458 -8.141 6.175 1.00 88.94 86 LEU A C 1
ATOM 617 O O . LEU A 1 86 ? -4.303 -8.855 5.638 1.00 88.94 86 LEU A O 1
ATOM 621 N N . VAL A 1 87 ? -3.422 -6.824 5.995 1.00 92.69 87 VAL A N 1
ATOM 622 C CA . VAL A 1 87 ? -4.393 -6.096 5.164 1.00 92.69 87 VAL A CA 1
ATOM 623 C C . VAL A 1 87 ? -3.841 -5.768 3.774 1.00 92.69 87 VAL A C 1
ATOM 625 O O . VAL A 1 87 ? -4.596 -5.622 2.810 1.00 92.69 87 VAL A O 1
ATOM 628 N N . GLY A 1 88 ? -2.512 -5.704 3.620 1.00 92.12 88 GLY A N 1
ATOM 629 C CA . GLY A 1 88 ? -1.893 -5.445 2.321 1.00 92.12 88 GLY A CA 1
ATOM 630 C C . GLY A 1 88 ? -0.393 -5.706 2.231 1.00 92.12 88 GLY A C 1
ATOM 631 O O . GLY A 1 88 ? 0.283 -5.959 3.222 1.00 92.12 88 GLY A O 1
ATOM 632 N N . LEU A 1 89 ? 0.140 -5.627 1.013 1.00 92.62 89 LEU A N 1
ATOM 633 C CA . LEU A 1 89 ? 1.565 -5.735 0.700 1.00 92.62 89 LEU A CA 1
ATOM 634 C C . LEU A 1 89 ? 2.129 -4.375 0.298 1.00 92.62 89 LEU A C 1
ATOM 636 O O . LEU A 1 89 ? 1.662 -3.775 -0.673 1.00 92.62 89 LEU A O 1
ATOM 640 N N . LEU A 1 90 ? 3.170 -3.912 0.988 1.00 93.00 90 LEU A N 1
ATOM 641 C CA . LEU A 1 90 ? 3.859 -2.662 0.667 1.00 93.00 90 LEU A CA 1
ATOM 642 C C . LEU A 1 90 ? 4.421 -2.740 -0.757 1.00 93.00 90 LEU A C 1
ATOM 644 O O . LEU A 1 90 ? 5.181 -3.660 -1.079 1.00 93.00 90 LEU A O 1
ATOM 648 N N . ALA A 1 91 ? 4.070 -1.780 -1.613 1.00 89.00 91 ALA A N 1
ATOM 649 C CA . ALA A 1 91 ? 4.416 -1.852 -3.030 1.00 89.00 91 ALA A CA 1
ATOM 650 C C . ALA A 1 91 ? 5.191 -0.632 -3.511 1.00 89.00 91 ALA A C 1
ATOM 652 O O . ALA A 1 91 ? 6.365 -0.761 -3.874 1.00 89.00 91 ALA A O 1
ATOM 653 N N . PHE A 1 92 ? 4.563 0.544 -3.511 1.00 88.38 92 PHE A N 1
ATOM 654 C CA . PHE A 1 92 ? 5.133 1.726 -4.148 1.00 88.38 92 PHE A CA 1
ATOM 655 C C . PHE A 1 92 ? 4.810 3.015 -3.400 1.00 88.38 92 PHE A C 1
ATOM 657 O O . PHE A 1 92 ? 3.880 3.093 -2.600 1.00 88.38 92 PHE A O 1
ATOM 664 N N . LYS A 1 93 ? 5.595 4.049 -3.705 1.00 86.31 93 LYS A N 1
ATOM 665 C CA . LYS A 1 93 ? 5.325 5.423 -3.295 1.00 86.31 93 LYS A CA 1
ATOM 666 C C . LYS A 1 93 ? 5.123 6.309 -4.514 1.00 86.31 93 LYS A C 1
ATOM 668 O O . LYS A 1 93 ? 5.834 6.149 -5.510 1.00 86.31 93 LYS A O 1
ATOM 673 N N . ALA A 1 94 ? 4.177 7.241 -4.454 1.00 79.06 94 ALA A N 1
ATOM 674 C CA . ALA A 1 94 ? 3.990 8.190 -5.548 1.00 79.06 94 ALA A CA 1
ATOM 675 C C . ALA A 1 94 ? 5.191 9.147 -5.637 1.00 79.06 94 ALA A C 1
ATOM 677 O O . ALA A 1 94 ? 5.711 9.620 -4.629 1.00 79.06 94 ALA A O 1
ATOM 678 N N . ARG A 1 95 ? 5.626 9.468 -6.861 1.00 66.25 95 ARG A N 1
ATOM 679 C CA . ARG A 1 95 ? 6.733 10.412 -7.124 1.00 66.25 95 ARG A CA 1
ATOM 680 C C . ARG A 1 95 ? 6.309 11.892 -7.123 1.00 66.25 95 ARG A C 1
ATOM 682 O O . ARG A 1 95 ? 7.076 12.747 -7.550 1.00 66.25 95 ARG A O 1
ATOM 689 N N . SER A 1 96 ? 5.101 12.220 -6.675 1.00 58.84 96 SER A N 1
ATOM 690 C CA . SER A 1 96 ? 4.478 13.529 -6.897 1.00 58.84 96 SER A CA 1
ATOM 691 C C . SER A 1 96 ? 4.451 14.422 -5.659 1.00 58.84 96 SER A C 1
ATOM 693 O O . SER A 1 96 ? 3.378 14.614 -5.103 1.00 58.84 96 SER A O 1
ATOM 695 N N . GLY A 1 97 ? 5.589 14.980 -5.234 1.00 56.09 97 GLY A N 1
ATOM 696 C CA . GLY A 1 97 ? 5.687 16.053 -4.219 1.00 56.09 97 GLY A CA 1
ATOM 697 C C . GLY A 1 97 ? 5.231 15.716 -2.783 1.00 56.09 97 GLY A C 1
ATOM 698 O O . GLY A 1 97 ? 5.827 16.192 -1.827 1.00 56.09 97 GLY A O 1
ATOM 699 N N . ALA A 1 98 ? 4.226 14.860 -2.619 1.00 62.12 98 ALA A N 1
ATOM 700 C CA . ALA A 1 98 ? 3.737 14.266 -1.393 1.00 62.12 98 ALA A CA 1
ATOM 701 C C . ALA A 1 98 ? 4.281 12.837 -1.276 1.00 62.12 98 ALA A C 1
ATOM 703 O O . ALA A 1 98 ? 4.290 12.078 -2.250 1.00 62.12 98 ALA A O 1
ATOM 704 N N . LYS A 1 99 ? 4.728 12.467 -0.073 1.00 74.81 99 LYS A N 1
ATOM 705 C CA . LYS A 1 99 ? 5.149 11.102 0.257 1.00 74.81 99 LYS A CA 1
ATOM 706 C C . LYS A 1 99 ? 3.905 10.225 0.436 1.00 74.81 99 LYS A C 1
ATOM 708 O O . LYS A 1 99 ? 3.470 9.999 1.554 1.00 74.81 99 LYS A O 1
ATOM 713 N N . LEU A 1 100 ? 3.300 9.795 -0.669 1.00 87.62 100 LEU A N 1
ATOM 714 C CA . LEU A 1 100 ? 2.143 8.894 -0.633 1.00 87.62 100 LEU A CA 1
ATOM 715 C C . LEU A 1 100 ? 2.616 7.452 -0.702 1.00 87.62 100 LEU A C 1
ATOM 717 O O . LEU A 1 100 ? 3.353 7.105 -1.628 1.00 87.62 100 LEU A O 1
ATOM 721 N N . HIS A 1 101 ? 2.166 6.636 0.242 1.00 93.31 101 HIS A N 1
ATOM 722 C CA . HIS A 1 101 ? 2.539 5.237 0.387 1.00 93.31 101 HIS A CA 1
ATOM 723 C C . HIS A 1 101 ? 1.356 4.341 0.025 1.00 93.31 101 HIS A C 1
ATOM 725 O O . HIS A 1 101 ? 0.235 4.570 0.482 1.00 93.31 101 HIS A O 1
ATOM 731 N N . PHE A 1 102 ? 1.605 3.340 -0.822 1.00 93.50 102 PHE A N 1
ATOM 732 C CA . PHE A 1 102 ? 0.573 2.442 -1.328 1.00 93.50 102 PHE A CA 1
ATOM 733 C C . PHE A 1 102 ? 0.900 0.973 -1.074 1.00 93.50 102 PHE A C 1
ATOM 735 O O . PHE A 1 102 ? 2.007 0.499 -1.367 1.00 93.50 102 PHE A O 1
ATOM 742 N N . ALA A 1 103 ? -0.106 0.250 -0.591 1.00 94.12 103 ALA A N 1
ATOM 743 C CA . ALA A 1 103 ? -0.094 -1.194 -0.446 1.00 94.12 103 ALA A CA 1
ATOM 744 C C . ALA A 1 103 ? -1.120 -1.846 -1.385 1.00 94.12 103 ALA A C 1
ATOM 746 O O . ALA A 1 103 ? -2.192 -1.298 -1.647 1.00 94.12 103 ALA A O 1
ATOM 747 N N . LEU A 1 104 ? -0.775 -3.018 -1.913 1.00 92.50 104 LEU A N 1
ATOM 748 C CA . LEU A 1 104 ? -1.696 -3.856 -2.679 1.00 92.50 104 LEU A CA 1
ATOM 749 C C . LEU A 1 104 ? -2.553 -4.681 -1.715 1.00 92.50 104 LEU A C 1
ATOM 751 O O . LEU A 1 104 ? -2.033 -5.076 -0.671 1.00 92.50 104 LEU A O 1
ATOM 755 N N . PRO A 1 105 ? -3.820 -4.972 -2.042 1.00 90.06 105 PRO A N 1
ATOM 756 C CA . PRO A 1 105 ? -4.691 -5.746 -1.164 1.00 90.06 105 PRO A CA 1
ATOM 757 C C . PRO A 1 105 ? -4.125 -7.147 -0.934 1.00 90.06 105 PRO A C 1
ATOM 759 O O . PRO A 1 105 ? -3.679 -7.814 -1.876 1.00 90.06 105 PRO A O 1
ATOM 762 N N . ALA A 1 106 ? -4.172 -7.614 0.314 1.00 87.56 106 ALA A N 1
ATOM 763 C CA . ALA A 1 106 ? -3.694 -8.950 0.656 1.00 87.56 106 ALA A CA 1
ATOM 764 C C . ALA A 1 106 ? -4.473 -10.052 -0.091 1.00 87.56 106 ALA A C 1
ATOM 766 O O . ALA A 1 106 ? -3.894 -11.070 -0.469 1.00 87.56 106 ALA A O 1
ATOM 767 N N . ASP A 1 107 ? -5.744 -9.815 -0.419 1.00 81.62 107 ASP A N 1
ATOM 768 C CA . ASP A 1 107 ? -6.614 -10.777 -1.107 1.00 81.62 107 ASP A CA 1
ATOM 769 C C . ASP A 1 107 ? -6.175 -11.119 -2.541 1.00 81.62 107 ASP A C 1
ATOM 771 O O . ASP A 1 107 ? -6.457 -12.218 -3.038 1.00 81.62 107 ASP A O 1
ATOM 775 N N . TRP A 1 108 ? -5.403 -10.246 -3.203 1.00 79.00 108 TRP A N 1
ATOM 776 C CA . TRP A 1 108 ? -4.784 -10.584 -4.493 1.00 79.00 108 TRP A CA 1
ATOM 777 C C . TRP A 1 108 ? -3.800 -11.751 -4.374 1.00 79.00 108 TRP A C 1
ATOM 779 O O . TRP A 1 108 ? -3.582 -12.478 -5.341 1.00 79.00 108 TRP A O 1
ATOM 789 N N . THR A 1 109 ? -3.228 -11.978 -3.189 1.00 67.25 109 THR A N 1
ATOM 790 C CA . THR A 1 109 ? -2.339 -13.124 -2.951 1.00 67.25 109 THR A CA 1
ATOM 791 C C . THR A 1 109 ? -3.096 -14.445 -2.791 1.00 67.25 109 THR A C 1
ATOM 793 O O . THR A 1 109 ? -2.513 -15.514 -2.981 1.00 67.25 109 THR A O 1
ATOM 796 N N . LEU A 1 110 ? -4.395 -14.388 -2.478 1.00 60.72 110 LEU A N 1
ATOM 797 C CA . LEU A 1 110 ? -5.231 -15.546 -2.144 1.00 60.72 110 LEU A CA 1
ATOM 798 C C . LEU A 1 110 ? -6.079 -16.039 -3.308 1.00 60.72 110 LEU A C 1
ATOM 800 O O . LEU A 1 110 ? -6.493 -17.199 -3.317 1.00 60.72 110 LEU A O 1
ATOM 804 N N . SER A 1 111 ? -6.324 -15.172 -4.289 1.00 54.91 111 SER A N 1
ATOM 805 C CA . SER A 1 111 ? -7.137 -15.457 -5.468 1.00 54.91 111 SER A CA 1
ATOM 806 C C . SER A 1 111 ? -6.406 -16.409 -6.429 1.00 54.91 111 SER A C 1
ATOM 808 O O . SER A 1 111 ? -5.897 -16.011 -7.469 1.00 54.91 111 SER A O 1
ATOM 810 N N . GLY A 1 112 ? -6.309 -17.685 -6.045 1.00 48.81 112 GLY A N 1
ATOM 811 C CA . GLY A 1 112 ? -6.288 -18.883 -6.900 1.00 48.81 112 GLY A CA 1
ATOM 812 C C . GLY A 1 112 ? -5.128 -19.141 -7.874 1.00 48.81 112 GLY A C 1
ATOM 813 O O . GLY A 1 112 ? -4.906 -20.302 -8.204 1.00 48.81 112 GLY A O 1
ATOM 814 N N . ALA A 1 113 ? -4.370 -18.140 -8.327 1.00 45.47 113 ALA A N 1
ATOM 815 C CA . ALA A 1 113 ? -3.379 -18.301 -9.404 1.00 45.47 113 ALA A CA 1
ATOM 816 C C . ALA A 1 113 ? -1.914 -18.137 -8.955 1.00 45.47 113 ALA A C 1
ATOM 818 O O . ALA A 1 113 ? -1.007 -18.626 -9.625 1.00 45.47 113 ALA A O 1
ATOM 819 N N . ALA A 1 114 ? -1.658 -17.500 -7.808 1.00 46.53 114 ALA A N 1
ATOM 820 C CA . ALA A 1 114 ? -0.296 -17.263 -7.310 1.00 46.53 114 ALA A CA 1
ATOM 821 C C . ALA A 1 114 ? 0.272 -18.417 -6.460 1.00 46.53 114 ALA A C 1
ATOM 823 O O . ALA A 1 114 ? 1.452 -18.408 -6.110 1.00 46.53 114 ALA A O 1
ATOM 824 N N . VAL A 1 115 ? -0.542 -19.431 -6.147 1.00 46.81 115 VAL A N 1
ATOM 825 C CA . VAL A 1 115 ? -0.120 -20.630 -5.404 1.00 46.81 115 VAL A CA 1
ATOM 826 C C . VAL A 1 115 ? 0.006 -21.818 -6.355 1.00 46.81 115 VAL A C 1
ATOM 828 O O . VAL A 1 115 ? -0.522 -22.900 -6.112 1.00 46.81 115 VAL A O 1
ATOM 831 N N . SER A 1 116 ? 0.700 -21.618 -7.474 1.00 49.28 116 SER A N 1
ATOM 832 C CA . SER A 1 116 ? 1.185 -22.752 -8.249 1.00 49.28 116 SER A CA 1
ATOM 833 C C . SER A 1 116 ? 2.308 -23.425 -7.460 1.00 49.28 116 SER A C 1
ATOM 835 O O . SER A 1 116 ? 3.291 -22.784 -7.090 1.00 49.28 116 SER A O 1
ATOM 837 N N . SER A 1 117 ? 2.186 -24.727 -7.199 1.00 53.19 117 SER A N 1
ATOM 838 C CA . SER A 1 117 ? 3.318 -25.541 -6.732 1.00 53.19 117 S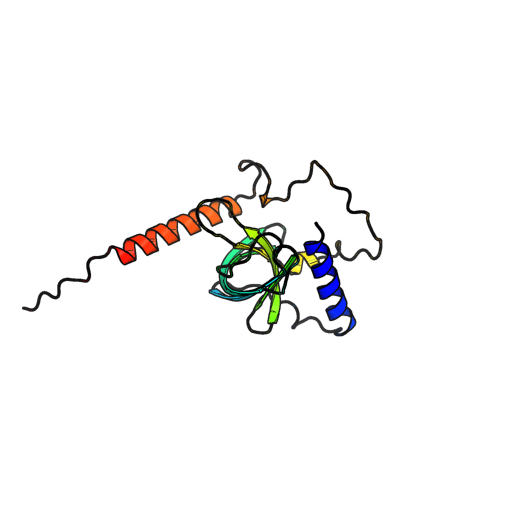ER A CA 1
ATOM 839 C C . SER A 1 117 ? 4.390 -25.705 -7.815 1.00 53.19 117 SER A C 1
ATOM 841 O O . SER A 1 117 ? 5.484 -26.194 -7.535 1.00 53.19 117 SER A O 1
ATOM 843 N N . GLN A 1 118 ? 4.090 -25.293 -9.051 1.00 56.53 118 GLN A N 1
ATOM 844 C CA . GLN A 1 118 ? 5.047 -25.251 -10.139 1.00 56.53 118 GLN A CA 1
ATOM 845 C C . GLN A 1 118 ? 5.849 -23.960 -10.027 1.00 56.53 118 GLN A C 1
ATOM 847 O O . GLN A 1 118 ? 5.326 -22.852 -10.147 1.00 56.53 118 GLN A O 1
ATOM 852 N N . PHE A 1 119 ? 7.148 -24.117 -9.807 1.00 56.84 119 PHE A N 1
ATOM 853 C CA . PHE A 1 119 ? 8.090 -23.020 -9.908 1.00 56.84 119 PHE A CA 1
ATOM 854 C C . PHE A 1 119 ? 8.114 -22.517 -11.356 1.00 56.84 119 PHE A C 1
ATOM 856 O O . PHE A 1 119 ? 8.672 -23.168 -12.237 1.00 56.84 119 PHE A O 1
ATOM 863 N N . VAL A 1 120 ? 7.507 -21.357 -11.602 1.00 63.12 120 VAL A N 1
ATOM 864 C CA . VAL A 1 120 ? 7.648 -20.645 -12.873 1.00 63.12 120 VAL A CA 1
ATOM 865 C C . VAL A 1 120 ? 8.858 -19.716 -12.748 1.00 63.12 120 VAL A C 1
ATOM 867 O O . VAL A 1 120 ? 8.904 -18.908 -11.814 1.00 63.12 120 VAL A O 1
ATOM 870 N N . PRO A 1 121 ? 9.857 -19.806 -13.646 1.00 60.47 121 PRO A N 1
ATOM 871 C CA . PRO A 1 121 ? 10.950 -18.848 -13.668 1.00 60.47 121 PRO A CA 1
ATOM 872 C C . PRO A 1 121 ? 10.380 -17.439 -13.816 1.00 60.47 121 PRO A C 1
ATOM 874 O O . PRO A 1 121 ? 9.620 -17.164 -14.742 1.00 60.47 121 PRO A O 1
ATOM 877 N N . ILE A 1 122 ? 10.757 -16.536 -12.911 1.00 60.66 122 ILE A N 1
ATOM 878 C CA . ILE A 1 122 ? 10.449 -15.114 -13.066 1.00 60.66 122 ILE A CA 1
ATOM 879 C C . ILE A 1 122 ? 11.336 -14.609 -14.203 1.00 60.66 122 ILE A C 1
ATOM 881 O O . ILE A 1 122 ? 12.502 -14.274 -13.988 1.00 60.66 122 ILE A O 1
ATOM 885 N N . VAL A 1 123 ? 10.803 -14.621 -15.420 1.00 61.38 123 VAL A N 1
ATOM 886 C CA . VAL A 1 123 ? 11.453 -14.006 -16.575 1.00 61.38 123 VAL A CA 1
ATOM 887 C C . VAL A 1 123 ? 11.250 -12.496 -16.441 1.00 61.38 123 VAL A C 1
ATOM 889 O O . VAL A 1 123 ? 10.105 -12.070 -16.271 1.00 61.38 123 VAL A O 1
ATOM 892 N N . PRO A 1 124 ? 12.310 -11.667 -16.488 1.00 54.41 124 PRO A N 1
ATOM 893 C CA . PRO A 1 124 ? 12.153 -10.226 -16.597 1.00 54.4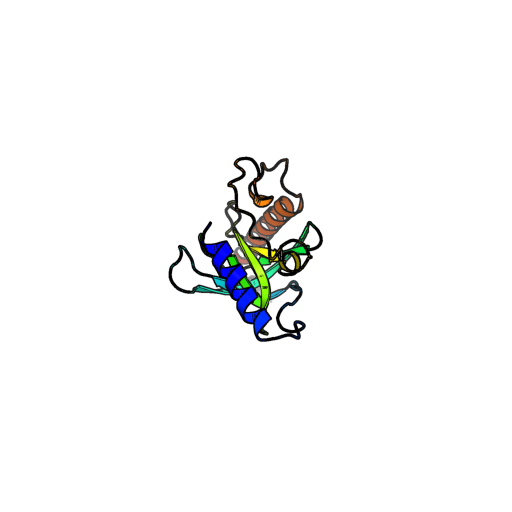1 124 PRO A CA 1
ATOM 894 C C . PRO A 1 124 ? 11.442 -9.939 -17.920 1.00 54.41 124 PRO A C 1
ATOM 896 O O . PRO A 1 124 ? 12.061 -9.905 -18.980 1.00 54.41 124 PRO A O 1
ATOM 899 N N . SER A 1 125 ? 10.122 -9.799 -17.881 1.00 54.06 125 SER A N 1
ATOM 900 C CA . SER A 1 125 ? 9.386 -9.280 -19.020 1.00 54.06 125 SER A CA 1
ATOM 901 C C . SER A 1 125 ? 9.735 -7.802 -19.112 1.00 54.06 125 SER A C 1
ATOM 903 O O . SER A 1 125 ? 9.228 -6.994 -18.337 1.00 54.06 125 SER A O 1
ATOM 905 N N . GLY A 1 126 ? 10.647 -7.451 -20.021 1.00 55.06 126 GLY A N 1
ATOM 906 C CA . GLY A 1 126 ? 11.044 -6.063 -20.268 1.00 55.06 126 GLY A CA 1
ATOM 907 C C . GLY A 1 126 ? 9.882 -5.150 -20.689 1.00 55.06 126 GLY A C 1
ATOM 908 O O . GLY A 1 126 ? 10.057 -3.939 -20.718 1.00 55.06 126 GLY A O 1
ATOM 909 N N . GLU A 1 127 ? 8.705 -5.715 -20.977 1.00 56.28 127 GLU A N 1
ATOM 910 C CA . GLU A 1 127 ? 7.515 -5.007 -21.459 1.00 56.28 127 GLU A CA 1
ATOM 911 C C . GLU A 1 127 ? 6.389 -4.891 -20.416 1.00 56.28 127 GLU A C 1
ATOM 913 O O . GLU A 1 127 ? 5.470 -4.089 -20.592 1.00 56.28 127 GLU A O 1
ATOM 918 N N . GLN A 1 128 ? 6.421 -5.656 -19.316 1.00 59.62 128 GLN A N 1
ATOM 919 C CA . GLN A 1 128 ? 5.335 -5.628 -18.327 1.00 59.62 128 GLN A CA 1
ATOM 920 C C . GLN A 1 128 ? 5.635 -4.683 -17.165 1.00 59.62 128 GLN A C 1
ATOM 922 O O . GLN A 1 128 ? 6.183 -5.061 -16.134 1.00 59.62 128 GLN A O 1
ATOM 927 N N . HIS A 1 129 ? 5.210 -3.435 -17.339 1.00 72.19 129 HIS A N 1
ATOM 928 C CA . HIS A 1 129 ? 5.166 -2.437 -16.276 1.00 72.19 129 HIS A CA 1
ATOM 929 C C . HIS A 1 129 ? 4.017 -2.718 -15.304 1.00 72.19 129 HIS A C 1
ATOM 931 O O . HIS A 1 129 ? 2.866 -2.928 -15.727 1.00 72.19 129 HIS A O 1
ATOM 937 N N . ALA A 1 130 ? 4.298 -2.638 -13.999 1.00 82.44 130 ALA A N 1
ATOM 938 C CA . ALA A 1 130 ? 3.238 -2.619 -12.998 1.00 82.44 130 ALA A CA 1
ATOM 939 C C . ALA A 1 130 ? 2.288 -1.442 -13.269 1.00 82.44 130 ALA A C 1
ATOM 941 O O . ALA A 1 130 ? 2.695 -0.432 -13.846 1.00 82.44 130 ALA A O 1
ATOM 942 N N . PHE A 1 131 ? 1.017 -1.534 -12.867 1.00 85.81 131 PHE A N 1
ATOM 943 C CA . PHE A 1 131 ? 0.029 -0.516 -13.253 1.00 85.81 131 PHE A CA 1
ATOM 944 C C . PHE A 1 131 ? 0.417 0.907 -12.809 1.00 85.81 131 PHE A C 1
ATOM 946 O O . PHE A 1 131 ? 0.079 1.866 -13.494 1.00 85.81 131 PHE A O 1
ATOM 953 N N . TRP A 1 132 ? 1.161 1.039 -11.703 1.00 84.50 132 TRP A N 1
ATOM 954 C CA . TRP A 1 132 ? 1.667 2.309 -11.167 1.00 84.50 132 TRP A CA 1
ATOM 955 C C . TRP A 1 132 ? 2.927 2.834 -11.878 1.00 84.50 132 TRP A C 1
ATOM 957 O O . TRP A 1 132 ? 3.318 3.981 -11.668 1.00 84.50 132 TRP A O 1
ATOM 967 N N . GLU A 1 133 ? 3.569 2.025 -12.721 1.00 82.94 133 GLU A N 1
ATOM 968 C CA . GLU A 1 133 ? 4.771 2.381 -13.495 1.00 82.94 133 GLU A CA 1
ATOM 969 C C . GLU A 1 133 ? 4.451 2.771 -14.942 1.00 82.94 133 GLU A C 1
ATOM 971 O O . GLU A 1 133 ? 5.298 3.333 -15.636 1.00 82.94 133 GLU A O 1
ATOM 976 N N . ARG A 1 134 ? 3.230 2.485 -15.404 1.00 86.12 134 ARG A N 1
ATOM 977 C CA . ARG A 1 134 ? 2.775 2.785 -16.767 1.00 86.12 134 ARG A CA 1
ATOM 978 C C . ARG A 1 134 ? 2.767 4.298 -17.048 1.00 86.12 134 ARG A C 1
ATOM 980 O O . ARG A 1 134 ? 2.642 5.086 -16.109 1.00 86.12 134 ARG A O 1
ATOM 987 N N . PRO A 1 135 ? 2.827 4.739 -18.320 1.00 86.31 135 PRO A N 1
ATOM 988 C CA . PRO A 1 135 ? 2.573 6.133 -18.684 1.00 86.31 135 PRO A CA 1
ATOM 989 C C . PRO A 1 135 ? 1.228 6.623 -18.138 1.00 86.31 135 PRO A C 1
ATOM 991 O O . PRO A 1 135 ? 0.253 5.872 -18.174 1.00 86.31 135 PRO A O 1
ATOM 994 N N . LYS A 1 136 ? 1.147 7.888 -17.696 1.00 84.06 136 LYS A N 1
ATOM 995 C CA . LYS A 1 136 ? -0.059 8.477 -17.070 1.00 84.06 136 LYS A CA 1
ATOM 996 C C . LYS A 1 136 ? -1.356 8.232 -17.853 1.00 84.06 136 LYS A C 1
ATOM 998 O O . LYS A 1 136 ? -2.382 7.984 -17.241 1.00 84.06 136 LYS A O 1
ATOM 1003 N N . SER A 1 137 ? -1.306 8.259 -19.187 1.00 87.06 137 SER A N 1
ATOM 1004 C CA . SER A 1 137 ? -2.460 8.003 -20.068 1.00 87.06 137 SER A CA 1
ATOM 1005 C C . SER A 1 137 ? -3.015 6.574 -19.990 1.00 87.06 137 SER A C 1
ATOM 1007 O O . SER A 1 137 ? -4.134 6.332 -20.425 1.00 87.06 137 SER A O 1
ATOM 1009 N N . SER A 1 138 ? -2.237 5.635 -19.453 1.00 87.62 138 SER A N 1
ATOM 1010 C CA . SER A 1 138 ? -2.553 4.203 -19.336 1.00 87.62 138 SER A CA 1
ATOM 1011 C C . SER A 1 138 ? -2.566 3.701 -17.885 1.00 87.62 138 SER A C 1
ATOM 1013 O O . SER A 1 138 ? -2.719 2.502 -17.637 1.00 87.62 138 SER A O 1
ATOM 1015 N N . GLN A 1 139 ? -2.383 4.608 -16.922 1.00 89.19 139 GLN A N 1
ATOM 1016 C CA . GLN A 1 139 ? -2.558 4.313 -15.504 1.00 89.19 139 GLN A CA 1
ATOM 1017 C C . GLN A 1 139 ? -4.052 4.266 -15.165 1.00 89.19 139 GLN A C 1
ATOM 1019 O O . GLN A 1 139 ? -4.848 4.979 -15.782 1.00 89.19 139 GLN A O 1
ATOM 1024 N N . PRO A 1 140 ? -4.458 3.454 -14.178 1.00 89.50 140 PRO A N 1
ATOM 1025 C CA . PRO A 1 140 ? -5.838 3.456 -13.722 1.00 89.50 140 PRO A CA 1
ATOM 1026 C C . PRO A 1 140 ? -6.221 4.821 -13.141 1.00 89.50 140 PRO A C 1
ATOM 1028 O O . PRO A 1 140 ? -5.430 5.468 -12.451 1.00 89.50 140 PRO A O 1
ATOM 1031 N N . SER A 1 141 ? -7.460 5.242 -13.397 1.00 89.50 141 SER A N 1
ATOM 1032 C CA . SER A 1 141 ? -7.976 6.567 -13.024 1.00 89.50 141 SER A CA 1
ATOM 1033 C C . SER A 1 141 ? -7.853 6.866 -11.530 1.00 89.50 141 SER A C 1
ATOM 1035 O O . SER A 1 141 ? -7.559 8.003 -11.157 1.00 89.50 141 SER A O 1
ATOM 1037 N N . PHE A 1 142 ? -8.009 5.844 -10.679 1.00 90.69 142 PHE A N 1
ATOM 1038 C CA . PHE A 1 142 ? -7.902 6.000 -9.230 1.00 90.69 142 PHE A CA 1
ATOM 1039 C C . PHE A 1 142 ? -6.553 6.582 -8.808 1.00 90.69 142 PHE A C 1
ATOM 1041 O O . PHE A 1 142 ? -6.496 7.318 -7.833 1.00 90.69 142 PHE A O 1
ATOM 1048 N N . LEU A 1 143 ? -5.468 6.288 -9.533 1.00 88.94 143 LEU A N 1
ATOM 1049 C CA . LEU A 1 143 ? -4.143 6.763 -9.155 1.00 88.94 143 LEU A CA 1
ATOM 1050 C C . LEU A 1 143 ? -4.044 8.284 -9.324 1.00 88.94 143 LEU A C 1
ATOM 1052 O O . LEU A 1 143 ? -3.504 8.968 -8.460 1.00 88.94 143 LEU A O 1
ATOM 1056 N N . GLY A 1 144 ? -4.640 8.822 -10.391 1.00 88.06 144 GLY A N 1
ATOM 1057 C CA . GLY A 1 144 ? -4.760 10.266 -10.589 1.00 88.06 144 GLY A CA 1
ATOM 1058 C C . GLY A 1 144 ? -5.641 10.933 -9.529 1.00 88.06 144 GLY A C 1
ATOM 1059 O O . GLY A 1 144 ? -5.263 11.974 -8.993 1.00 88.06 144 GLY A O 1
ATOM 1060 N N . LEU A 1 145 ? -6.773 10.311 -9.181 1.00 87.81 145 LEU A N 1
ATOM 1061 C CA . LEU A 1 145 ? -7.669 10.799 -8.123 1.00 87.81 145 LEU A CA 1
ATOM 1062 C C . LEU A 1 145 ? -6.978 10.801 -6.754 1.00 87.81 145 LEU A C 1
ATOM 1064 O O . LEU A 1 145 ? -6.968 11.826 -6.081 1.00 87.81 145 LEU A O 1
ATOM 1068 N N . ALA A 1 146 ? -6.300 9.711 -6.397 1.00 87.94 146 ALA A N 1
ATOM 1069 C CA . ALA A 1 146 ? -5.550 9.585 -5.151 1.00 87.94 146 ALA A CA 1
ATOM 1070 C C . ALA A 1 146 ? -4.483 10.681 -4.996 1.00 87.94 146 ALA A C 1
ATOM 1072 O O . ALA A 1 146 ? -4.239 11.172 -3.891 1.00 87.94 146 ALA A O 1
ATOM 1073 N N . MET A 1 147 ? -3.836 11.069 -6.100 1.00 86.00 147 MET A N 1
ATOM 1074 C CA . MET A 1 147 ? -2.849 12.153 -6.127 1.00 86.00 147 MET A CA 1
ATOM 1075 C C . MET A 1 147 ? -3.502 13.532 -5.975 1.00 86.00 147 MET A C 1
ATOM 1077 O O . MET A 1 147 ? -2.944 14.395 -5.294 1.00 86.00 147 MET A O 1
ATOM 1081 N N . LEU A 1 148 ? -4.669 13.743 -6.589 1.00 86.31 148 LEU A N 1
ATOM 1082 C CA . LEU A 1 148 ? -5.424 14.993 -6.489 1.00 86.31 148 LEU A CA 1
ATOM 1083 C C . LEU A 1 148 ? -5.989 15.203 -5.079 1.00 86.31 148 LEU A C 1
ATOM 1085 O O . LE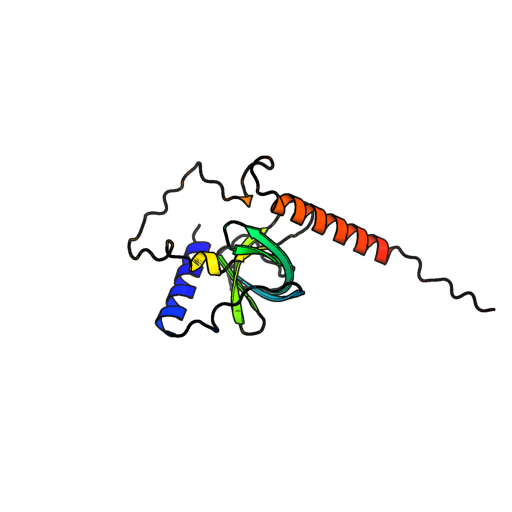U A 1 148 ? -5.842 16.284 -4.515 1.00 86.31 148 LEU A O 1
ATOM 1089 N N . GLU A 1 149 ? -6.571 14.163 -4.486 1.00 85.75 149 GLU A N 1
ATOM 1090 C CA . GLU A 1 149 ? -7.066 14.180 -3.106 1.00 85.75 149 GLU A CA 1
ATOM 1091 C C . GLU A 1 149 ? -5.960 14.550 -2.119 1.00 85.75 149 GLU A C 1
ATOM 1093 O O . GLU A 1 149 ? -6.126 15.447 -1.295 1.00 85.75 149 GLU A O 1
ATOM 1098 N N . ALA A 1 150 ? -4.796 13.911 -2.248 1.00 79.88 150 ALA A N 1
ATOM 1099 C CA . ALA A 1 150 ? -3.643 14.214 -1.413 1.00 79.88 150 ALA A CA 1
ATOM 1100 C C . ALA A 1 150 ? -3.139 15.656 -1.594 1.00 79.88 150 ALA A C 1
ATOM 1102 O O . ALA A 1 150 ? -2.574 16.243 -0.669 1.00 79.88 150 ALA A O 1
ATOM 1103 N N . ALA A 1 151 ? -3.309 16.239 -2.784 1.00 80.50 151 ALA A N 1
ATOM 1104 C CA . ALA A 1 151 ? -3.006 17.646 -3.005 1.00 80.50 151 ALA A CA 1
ATOM 1105 C C . ALA A 1 151 ? -4.002 18.564 -2.290 1.00 80.50 151 ALA A C 1
ATOM 1107 O O . ALA A 1 151 ? -3.576 19.432 -1.533 1.00 80.50 151 ALA A O 1
ATOM 1108 N N . SER A 1 152 ? -5.300 18.300 -2.433 1.00 81.19 152 SER A N 1
ATOM 1109 C CA . SER A 1 152 ? -6.358 19.068 -1.767 1.00 81.19 152 SER A CA 1
ATOM 1110 C C . SER A 1 152 ? -6.259 19.024 -0.233 1.00 81.19 152 SER A C 1
ATOM 1112 O O . SER A 1 152 ? -6.448 20.046 0.435 1.00 81.19 152 SER A O 1
ATOM 1114 N N . GLN A 1 153 ? -5.901 17.872 0.341 1.00 76.56 153 GLN A N 1
ATOM 1115 C CA . GLN A 1 153 ? -5.715 17.720 1.790 1.00 76.56 153 GLN A CA 1
ATOM 1116 C C . GLN A 1 153 ? -4.549 18.569 2.324 1.00 76.56 153 GLN A C 1
ATOM 1118 O O . GLN A 1 153 ? -4.667 19.182 3.386 1.00 76.56 153 GLN A O 1
ATOM 1123 N N . ARG A 1 154 ? -3.442 18.672 1.574 1.00 70.06 154 ARG A N 1
ATOM 1124 C CA . ARG A 1 154 ? -2.311 19.549 1.932 1.00 70.06 154 ARG A CA 1
ATOM 1125 C C . ARG A 1 154 ? -2.681 21.023 1.891 1.00 70.06 154 ARG A C 1
ATOM 1127 O O . ARG A 1 154 ? -2.280 21.775 2.781 1.00 70.06 154 ARG A O 1
ATOM 1134 N N . ASP A 1 155 ? -3.417 21.430 0.866 1.00 75.69 155 ASP A N 1
ATOM 1135 C CA . ASP A 1 155 ? -3.844 22.820 0.723 1.00 75.69 155 ASP A CA 1
ATOM 1136 C C . ASP A 1 155 ? -4.761 23.196 1.896 1.00 75.69 155 ASP A C 1
ATOM 1138 O O . ASP A 1 1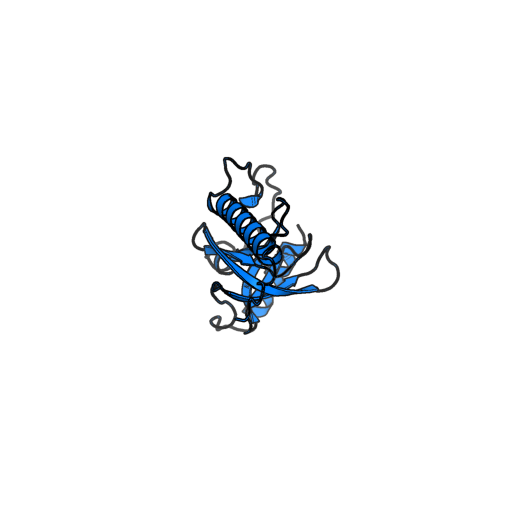55 ? -4.543 24.213 2.550 1.00 75.69 155 ASP A O 1
ATOM 1142 N N . SER A 1 156 ? -5.681 22.300 2.267 1.00 70.44 156 SER A N 1
ATOM 1143 C CA . SER A 1 156 ? -6.569 22.467 3.426 1.00 70.44 156 SER A CA 1
ATOM 1144 C C . SER A 1 156 ? -5.805 22.576 4.753 1.00 70.44 156 SER A C 1
ATOM 1146 O O . SER A 1 156 ? -6.089 23.466 5.555 1.00 70.44 156 SER A O 1
ATOM 1148 N N . ALA A 1 157 ? -4.800 21.722 4.982 1.00 66.00 157 ALA A N 1
ATOM 1149 C CA . ALA A 1 157 ? -3.965 21.785 6.186 1.00 66.00 157 ALA A CA 1
ATOM 1150 C C . ALA A 1 157 ? -3.155 23.094 6.262 1.00 66.00 157 ALA A C 1
ATOM 1152 O O . ALA A 1 157 ? -3.019 23.694 7.330 1.00 66.00 157 ALA A O 1
ATOM 1153 N N . THR A 1 158 ? -2.665 23.573 5.117 1.00 69.69 158 THR A N 1
ATOM 1154 C CA . THR A 1 158 ? -1.931 24.843 5.017 1.00 69.69 158 THR A CA 1
ATOM 1155 C C . THR A 1 158 ? -2.856 26.033 5.284 1.00 69.69 158 THR A C 1
ATOM 1157 O O . THR A 1 158 ? -2.502 26.944 6.034 1.00 69.69 158 THR A O 1
ATOM 1160 N N . SER A 1 159 ? -4.072 26.013 4.733 1.00 70.38 159 SER A N 1
ATOM 1161 C CA . SER A 1 159 ? -5.097 27.032 4.976 1.00 70.38 159 SER A CA 1
ATOM 1162 C C . SER A 1 159 ? -5.583 27.064 6.425 1.00 70.38 159 SER A C 1
ATOM 1164 O O . SER A 1 159 ? -5.862 28.153 6.924 1.00 70.38 159 SER A O 1
ATOM 1166 N N . ALA A 1 160 ? -5.656 25.915 7.108 1.00 65.25 160 ALA A N 1
ATOM 1167 C CA . ALA A 1 160 ? -5.988 25.835 8.532 1.00 65.25 160 ALA A CA 1
ATOM 1168 C C . ALA A 1 160 ? -4.893 26.455 9.418 1.00 65.25 160 ALA A C 1
ATOM 1170 O O . ALA A 1 160 ? -5.205 27.156 10.377 1.00 65.25 160 ALA A O 1
ATOM 1171 N N . CYS A 1 161 ? -3.618 26.259 9.068 1.00 63.75 161 CYS A N 1
ATOM 1172 C CA . CYS A 1 161 ? -2.491 26.873 9.775 1.00 63.75 161 CYS A CA 1
ATOM 1173 C C . CYS A 1 161 ? -2.431 28.402 9.580 1.00 63.75 161 CYS A C 1
ATOM 1175 O O . CYS A 1 161 ? -2.045 29.122 10.497 1.00 63.75 161 CYS A O 1
ATOM 1177 N N . ASN A 1 162 ? -2.868 28.901 8.419 1.00 65.38 162 ASN A N 1
ATOM 1178 C CA . ASN A 1 162 ? -2.884 30.331 8.088 1.00 65.38 162 ASN A CA 1
ATOM 1179 C C . ASN A 1 162 ? -4.176 31.071 8.490 1.00 65.38 162 ASN A C 1
ATOM 1181 O O . ASN A 1 162 ? -4.334 32.238 8.125 1.00 65.38 162 ASN A O 1
ATOM 1185 N N . GLN A 1 163 ? -5.103 30.446 9.227 1.00 58.22 163 GLN A N 1
ATOM 1186 C CA . GLN A 1 163 ? -6.212 31.198 9.822 1.00 58.22 163 GLN A CA 1
ATOM 1187 C C . GLN A 1 163 ? -5.662 32.071 10.961 1.00 58.22 163 GLN A C 1
ATOM 1189 O O . GLN A 1 163 ? -5.045 31.529 11.882 1.00 58.22 163 GLN A O 1
ATOM 1194 N N . PRO A 1 164 ? -5.859 33.403 10.946 1.00 52.88 164 PRO A N 1
ATOM 1195 C CA . PRO A 1 164 ? -5.471 34.229 12.079 1.00 52.88 164 PRO A CA 1
ATOM 1196 C C . PRO A 1 164 ? -6.243 33.743 13.309 1.00 52.88 164 PRO A C 1
ATOM 1198 O O . PRO A 1 164 ? -7.472 33.657 13.276 1.00 52.88 164 PRO A O 1
ATOM 1201 N N . ALA A 1 165 ? -5.520 33.404 14.380 1.00 55.72 165 ALA A N 1
ATOM 1202 C CA . ALA A 1 165 ? -6.116 33.118 15.679 1.00 55.72 165 ALA A CA 1
ATOM 1203 C C . ALA A 1 165 ? -7.071 34.270 16.015 1.00 55.72 165 ALA A C 1
ATOM 1205 O O . ALA A 1 165 ? -6.658 35.429 16.067 1.00 55.72 165 ALA A O 1
ATOM 1206 N N . GLY A 1 166 ? -8.361 33.946 16.114 1.00 50.12 166 GLY A N 1
ATOM 1207 C CA . GLY A 1 166 ? -9.437 34.921 16.152 1.00 50.12 166 GLY A CA 1
ATOM 1208 C C . GLY A 1 166 ? -9.192 36.018 17.183 1.00 50.12 166 GLY A C 1
ATOM 1209 O O . GLY A 1 166 ? -8.895 35.753 18.346 1.00 50.12 166 GLY A O 1
ATOM 1210 N N . ALA A 1 167 ? -9.356 37.258 16.729 1.00 50.06 167 ALA A N 1
ATOM 1211 C CA . ALA A 1 167 ? -9.528 38.418 17.576 1.00 50.06 167 ALA A CA 1
ATOM 1212 C C . ALA A 1 167 ? -10.694 38.166 18.544 1.00 50.06 167 ALA A C 1
ATOM 1214 O O . ALA A 1 167 ? -11.859 38.135 18.144 1.00 50.06 167 ALA A O 1
ATOM 1215 N N . THR A 1 168 ? -10.385 38.007 19.829 1.00 49.66 168 THR A N 1
ATOM 1216 C CA . THR A 1 168 ? -11.368 38.165 20.899 1.00 49.66 168 THR A CA 1
ATOM 1217 C C . THR A 1 168 ? -11.694 39.653 20.994 1.00 49.66 168 THR A C 1
ATOM 1219 O O . THR A 1 168 ? -10.978 40.416 21.641 1.00 49.66 168 THR A O 1
ATOM 1222 N N . SER A 1 169 ? -12.738 40.088 20.290 1.00 51.16 169 SER A N 1
ATOM 1223 C CA . SER A 1 169 ? -13.395 41.360 20.581 1.00 51.16 169 SER A CA 1
ATOM 1224 C C . SER A 1 169 ? -14.349 41.122 21.749 1.00 51.16 169 SER A C 1
ATOM 1226 O O . SER A 1 169 ? -15.365 40.446 21.607 1.00 51.16 169 SER A O 1
ATOM 1228 N N . SER A 1 170 ? -13.972 41.616 22.926 1.00 47.91 170 SER A N 1
ATOM 1229 C CA . SER A 1 170 ? -14.884 41.719 24.067 1.00 47.91 170 SER A CA 1
ATOM 1230 C C . SER A 1 170 ? -15.690 43.021 23.951 1.00 47.91 170 SER A C 1
ATOM 1232 O O . SER A 1 170 ? -15.102 44.027 23.544 1.00 47.91 170 SER A O 1
ATOM 1234 N N . PRO A 1 171 ? -16.997 43.013 24.271 1.00 67.88 171 PRO A N 1
ATOM 1235 C CA . PRO A 1 171 ? -17.812 44.224 24.371 1.00 67.88 171 PRO A CA 1
ATOM 1236 C C . PRO A 1 171 ? -17.467 45.075 25.600 1.00 67.88 171 PRO A C 1
ATOM 1238 O O . PRO A 1 171 ? -16.966 44.509 26.601 1.00 67.88 171 PRO A O 1
#

Secondary structure (DSSP, 8-state):
--HHHHHHHHHHHHHHH-S--TTTB----TT-EEEEEE-GGG-S-EEEEEEEEEEEEETTEEEEEES----TT-TT-EEE-TT--EEEEEEEE--SSS--EEEEEGGGGTSSSS--SS-------TT---TTTS-GGGS-HHHHHHHHHHHHHHHHHHHHHTSPPP-----

Radius of gyration: 18.99 Å; chains: 1; bounding box: 36×70×46 Å

pLDDT: mean 74.17, std 18.7, range [28.03, 96.44]

Sequence (171 aa):
MLAARVAVAYVQYLRRSFRSLPWLLAAASLGSAVMAAGFPAGGNLVMSEGQVEGLYLYDGGNVIRTSATFDAGASGGGLFDDEGALVGLLAFKARSGAKLHFALPADWTLSGAAVSSQFVPIVPSGEQHAFWERPKSSQPSFLGLAMLEAASQRDSATSACNQPAGATSSP